Protein AF-A0A382R4Z5-F1 (afdb_monomer_lite)

Sequence (159 aa):
EGGETYQTDLLNCPENLIAVYTFPKGIRVFFESTRQALGTADFPGSNPRCNIDIWATKGRMWWRENGSWGYLLDGTSQQFTEPTDFGQDDISAQRRLTQAIATWLIDESQSHHCRYQLAKLGFDAIMAAYRSALKGQRLTFPPYLQEAEWEQLRAKLTV

pLDDT: mean 82.66, std 14.32, range [33.44, 97.81]

Secondary structure (DSSP, 8-state):
--------GGG---SSEEEEEE-GGG-EEEEEESTT-TT-TT--S-S---EEEEEETTEEEEEETTSEEEEEETT-SS-EEEE--HHHHHHHHHHHHHHHHHHHHH-TTS--SSSHHHHHHHHHHHHHHHHHHHHTS--PSP-PPPHHHHHHHHHHH--

Foldseek 3Di:
DDDDPCPDLVNDDQAWAWDWDADPPGDIDIDTHHCPPPPNPPDPDDDDKDKDWDDDPFWIWIDIEQAWTWIDGHPDPDIDIDGHYCVVVVVVVVVVQVVQVVVCVVPVVSDDCPDPVNVVVVVQSVQLSLLCVLVVHDDDPGDGDDPVSVVSSSVVSVD

Radius of gyration: 19.11 Å; chains: 1; bounding box: 46×47×40 Å

Organism: NCBI:txid408172

Structure (mmCIF, N/CA/C/O backbone):
data_AF-A0A382R4Z5-F1
#
_entry.id   AF-A0A382R4Z5-F1
#
loop_
_atom_site.group_PDB
_atom_site.id
_atom_site.type_symbol
_atom_site.label_atom_id
_atom_site.label_alt_id
_atom_site.label_comp_id
_atom_site.label_asym_id
_atom_site.label_entity_id
_atom_site.label_seq_id
_atom_site.pdbx_PDB_ins_code
_atom_site.Cartn_x
_atom_site.Cartn_y
_atom_site.Cartn_z
_atom_site.occupancy
_atom_site.B_iso_or_equiv
_atom_site.auth_seq_id
_atom_site.auth_comp_id
_atom_site.auth_asym_id
_atom_site.auth_atom_id
_atom_site.pdbx_PDB_model_num
ATOM 1 N N . GLU A 1 1 ? -4.182 -15.090 -23.506 1.00 33.44 1 GLU A N 1
ATOM 2 C CA . GLU A 1 1 ? -3.909 -16.227 -22.604 1.00 33.44 1 GLU A CA 1
ATOM 3 C C . GLU A 1 1 ? -2.615 -15.923 -21.862 1.00 33.44 1 GLU A C 1
ATOM 5 O O . GLU A 1 1 ? -1.551 -16.030 -22.444 1.00 33.44 1 GLU A O 1
ATOM 10 N N . GLY A 1 2 ? -2.706 -15.375 -20.651 1.00 36.59 2 GLY A N 1
ATOM 11 C CA . GLY A 1 2 ? -1.542 -14.889 -19.891 1.00 36.59 2 GLY A CA 1
ATOM 12 C C . GLY A 1 2 ? -1.697 -15.091 -18.386 1.00 36.59 2 GLY A C 1
ATOM 13 O O . GLY A 1 2 ? -1.091 -14.376 -17.600 1.00 36.59 2 GLY A O 1
ATOM 14 N N . GLY A 1 3 ? -2.565 -16.020 -17.980 1.00 42.16 3 GLY A N 1
ATOM 15 C CA . GLY A 1 3 ? -2.679 -16.405 -16.583 1.00 42.16 3 GLY A CA 1
ATOM 16 C C . GLY A 1 3 ? -1.574 -17.397 -16.275 1.00 42.16 3 GLY A C 1
ATOM 17 O O . GLY A 1 3 ? -1.694 -18.563 -16.642 1.00 42.16 3 GLY A O 1
ATOM 18 N N . GLU A 1 4 ? -0.504 -16.933 -15.638 1.00 47.97 4 GLU A N 1
ATOM 19 C CA . GLU A 1 4 ? 0.444 -17.825 -14.981 1.00 47.97 4 GLU A CA 1
ATOM 20 C C . GLU A 1 4 ? -0.345 -18.781 -14.076 1.00 47.97 4 GLU A C 1
ATOM 22 O O . GLU A 1 4 ? -1.241 -18.388 -13.323 1.00 47.97 4 GLU A O 1
ATOM 27 N N . THR A 1 5 ? -0.087 -20.073 -14.229 1.00 46.62 5 THR A N 1
ATOM 28 C CA . THR A 1 5 ? -0.752 -21.138 -13.487 1.00 46.62 5 THR A CA 1
ATOM 29 C C . THR A 1 5 ? -0.343 -21.067 -12.017 1.00 46.62 5 THR A C 1
ATOM 31 O O . THR A 1 5 ? 0.622 -21.702 -11.604 1.00 46.62 5 THR A O 1
ATOM 34 N N . TYR A 1 6 ? -1.110 -20.333 -11.208 1.00 50.62 6 TYR A N 1
ATOM 35 C CA . TYR A 1 6 ? -1.002 -20.325 -9.740 1.00 50.62 6 TYR A CA 1
ATOM 36 C C . TYR A 1 6 ? -1.346 -21.683 -9.093 1.00 50.62 6 TYR A C 1
ATOM 38 O O . TYR A 1 6 ? -1.237 -21.835 -7.886 1.00 50.62 6 TYR A O 1
ATOM 46 N N . GLN A 1 7 ? -1.735 -22.692 -9.880 1.00 51.34 7 GLN A N 1
ATOM 47 C CA . GLN A 1 7 ? -2.033 -24.059 -9.431 1.00 51.34 7 GLN A CA 1
ATOM 48 C C . GLN A 1 7 ? -0.771 -24.911 -9.219 1.00 51.34 7 GLN A C 1
ATOM 50 O O . GLN A 1 7 ? -0.749 -26.094 -9.551 1.00 51.34 7 GLN A O 1
ATOM 55 N N . THR A 1 8 ? 0.311 -24.316 -8.725 1.00 52.72 8 THR A N 1
ATOM 56 C CA . THR A 1 8 ? 1.493 -25.082 -8.326 1.00 52.72 8 THR A CA 1
ATOM 57 C C . THR A 1 8 ? 1.672 -24.922 -6.830 1.00 52.72 8 THR A C 1
ATOM 59 O O . THR A 1 8 ? 1.730 -23.800 -6.334 1.00 52.72 8 THR A O 1
ATOM 62 N N . ASP A 1 9 ? 1.808 -26.038 -6.113 1.00 51.81 9 ASP A N 1
ATOM 63 C CA . ASP A 1 9 ? 1.960 -26.043 -4.650 1.00 51.81 9 ASP A CA 1
ATOM 64 C C . ASP A 1 9 ? 3.183 -25.231 -4.167 1.00 51.81 9 ASP A C 1
ATOM 66 O O . ASP A 1 9 ? 3.299 -24.861 -2.999 1.00 51.81 9 ASP A O 1
ATOM 70 N N . LEU A 1 10 ? 4.110 -24.933 -5.082 1.00 44.00 10 LEU A N 1
ATOM 71 C CA . LEU A 1 10 ? 5.324 -24.153 -4.850 1.00 44.00 10 LEU A CA 1
ATOM 72 C C . LEU A 1 10 ? 5.097 -22.632 -4.873 1.00 44.00 10 LEU A C 1
ATOM 74 O O . LEU A 1 10 ? 5.945 -21.895 -4.375 1.00 44.00 10 LEU A O 1
ATOM 78 N N . LEU A 1 11 ? 3.974 -22.158 -5.425 1.00 48.31 11 LEU A N 1
ATOM 79 C CA . LEU A 1 11 ? 3.589 -20.740 -5.450 1.00 48.31 11 LEU A CA 1
ATOM 80 C C . LEU A 1 11 ? 2.573 -20.382 -4.353 1.00 48.31 11 LEU A C 1
ATOM 82 O O . LEU A 1 11 ? 2.010 -19.289 -4.379 1.00 48.31 11 LEU A O 1
ATOM 86 N N . ASN A 1 12 ? 2.380 -21.272 -3.372 1.00 51.59 12 ASN A N 1
ATOM 87 C CA . ASN A 1 12 ? 1.526 -21.063 -2.205 1.00 51.59 12 ASN A CA 1
ATOM 88 C C . ASN A 1 12 ? 2.088 -19.945 -1.306 1.00 51.59 12 ASN A C 1
ATOM 90 O O . ASN A 1 12 ? 2.759 -20.185 -0.300 1.00 51.59 12 ASN A O 1
ATOM 94 N N . CYS A 1 13 ? 1.823 -18.692 -1.668 1.00 54.59 13 CYS A N 1
ATOM 95 C CA . CYS A 1 13 ? 1.750 -17.607 -0.701 1.00 54.59 13 CYS A CA 1
ATOM 96 C C . CYS A 1 13 ? 0.402 -17.718 0.037 1.00 54.59 13 CYS A C 1
ATOM 98 O O . CYS A 1 13 ? -0.514 -18.356 -0.484 1.00 54.59 13 CYS A O 1
ATOM 100 N N . PRO A 1 14 ? 0.246 -17.156 1.249 1.00 61.50 14 PRO A N 1
ATOM 101 C CA . PRO A 1 14 ? -1.068 -17.107 1.880 1.00 61.50 14 PRO A CA 1
ATOM 102 C C . PRO A 1 14 ? -2.054 -16.400 0.946 1.00 61.50 14 PRO A C 1
ATOM 104 O O . PRO A 1 14 ? -2.016 -15.174 0.807 1.00 61.50 14 PRO A O 1
ATOM 107 N N . GLU A 1 15 ? -2.928 -17.177 0.304 1.00 64.38 15 GLU A N 1
ATOM 108 C CA . GLU A 1 15 ? -4.093 -16.640 -0.376 1.00 64.38 15 GLU A CA 1
ATOM 109 C C . GLU A 1 15 ? -4.984 -15.981 0.680 1.00 64.38 15 GLU A C 1
ATOM 111 O O . GLU A 1 15 ? -5.192 -16.521 1.768 1.00 64.38 15 GLU A O 1
ATOM 116 N N . ASN A 1 16 ? -5.539 -14.815 0.360 1.00 75.25 16 ASN A N 1
ATOM 117 C CA . ASN A 1 16 ? -6.459 -14.099 1.241 1.00 75.25 16 ASN A CA 1
ATOM 118 C C . ASN A 1 16 ? -5.809 -13.553 2.520 1.00 75.25 16 ASN A C 1
ATOM 120 O O . ASN A 1 16 ? -6.267 -13.779 3.640 1.00 75.25 16 ASN A O 1
ATOM 124 N N . LEU A 1 17 ? -4.740 -12.777 2.343 1.00 82.00 17 LEU A N 1
ATOM 125 C CA . LEU A 1 17 ? -4.111 -12.046 3.437 1.00 82.00 17 LEU A CA 1
ATOM 126 C C . LEU A 1 17 ? -4.912 -10.784 3.774 1.00 82.00 17 LEU A C 1
ATOM 128 O O . LEU A 1 17 ? -5.169 -9.962 2.897 1.00 82.00 17 LEU A O 1
ATOM 132 N N . ILE A 1 18 ? -5.170 -10.565 5.064 1.00 89.31 18 ILE A N 1
ATOM 133 C CA . ILE A 1 18 ? -5.490 -9.243 5.607 1.00 89.31 18 ILE A CA 1
ATOM 134 C C . ILE A 1 18 ? -4.447 -8.839 6.653 1.00 89.31 18 ILE A C 1
ATOM 136 O O . ILE A 1 18 ? -4.093 -9.616 7.541 1.00 89.31 18 ILE A O 1
ATOM 140 N N . ALA A 1 19 ? -3.942 -7.613 6.552 1.00 91.88 19 ALA A N 1
ATOM 141 C CA . ALA A 1 19 ? -2.992 -7.030 7.486 1.00 91.88 19 ALA A CA 1
ATOM 142 C C . ALA A 1 19 ? -3.477 -5.659 7.964 1.00 91.88 19 ALA A C 1
ATOM 144 O O . ALA A 1 19 ? -3.994 -4.854 7.188 1.00 91.88 19 ALA A O 1
ATOM 145 N N . VAL A 1 20 ? -3.274 -5.384 9.254 1.00 94.56 20 VAL A N 1
ATOM 146 C CA . VAL A 1 20 ? -3.567 -4.083 9.862 1.00 94.56 20 VAL A CA 1
ATOM 147 C C . VAL A 1 20 ? -2.273 -3.487 10.392 1.00 94.56 20 VAL A C 1
ATOM 149 O O . VAL A 1 20 ? -1.686 -3.992 11.350 1.00 94.56 20 VAL A O 1
ATOM 152 N N . TYR A 1 21 ? -1.852 -2.377 9.799 1.00 93.38 21 TYR A N 1
ATOM 153 C CA . TYR A 1 21 ? -0.694 -1.616 10.253 1.00 93.38 21 TYR A CA 1
ATOM 154 C C . TYR A 1 21 ? -1.162 -0.401 11.048 1.00 93.38 21 TYR A C 1
ATOM 156 O O . TYR A 1 21 ? -2.021 0.355 10.595 1.00 93.38 21 TYR A O 1
ATOM 164 N N . THR A 1 22 ? -0.590 -0.191 12.235 1.00 93.38 22 THR A N 1
ATOM 165 C CA . THR A 1 22 ? -0.795 1.036 13.018 1.00 93.38 22 THR A CA 1
ATOM 166 C C . THR A 1 22 ? 0.487 1.848 13.019 1.00 93.38 22 THR A C 1
ATOM 168 O O . THR A 1 22 ? 1.495 1.418 13.578 1.00 93.38 22 THR A O 1
ATOM 171 N N . PHE A 1 23 ? 0.430 3.030 12.424 1.00 89.94 23 PHE A N 1
ATOM 172 C CA . PHE A 1 23 ? 1.529 3.984 12.393 1.00 89.94 23 PHE A CA 1
ATOM 173 C C . PHE A 1 23 ? 1.482 4.920 13.611 1.00 89.94 23 PHE A C 1
ATOM 175 O O . PHE A 1 23 ? 0.446 5.027 14.285 1.00 89.94 23 PHE A O 1
ATOM 182 N N . PRO A 1 24 ? 2.583 5.641 13.903 1.00 87.38 24 PRO A N 1
ATOM 183 C CA . PRO A 1 24 ? 2.565 6.723 14.879 1.00 87.38 24 PRO A CA 1
ATOM 184 C C . PRO A 1 24 ? 1.411 7.699 14.618 1.00 87.38 24 PRO A C 1
ATOM 186 O O . PRO A 1 24 ? 1.017 7.920 13.474 1.00 87.38 24 PRO A O 1
ATOM 189 N N . LYS A 1 25 ? 0.873 8.297 15.687 1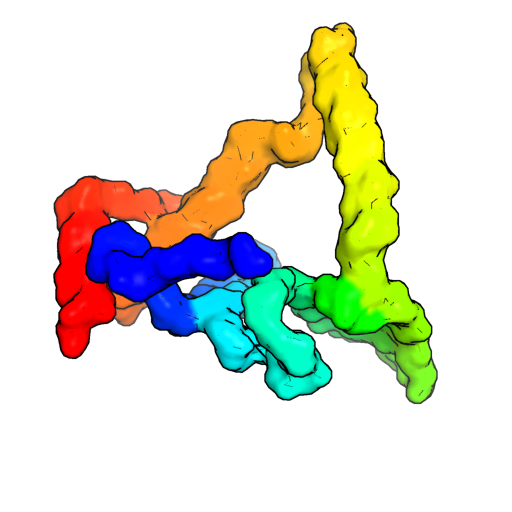.00 89.38 25 LYS A N 1
ATOM 190 C CA . LYS A 1 25 ? -0.304 9.191 15.646 1.00 89.38 25 LYS A CA 1
ATOM 191 C C . LYS A 1 25 ? -1.624 8.510 15.240 1.00 89.38 25 LYS A C 1
ATOM 193 O O . LYS A 1 25 ? -2.613 9.197 15.019 1.00 89.38 25 LYS A O 1
ATOM 198 N N . GLY A 1 26 ? -1.665 7.176 15.189 1.00 90.06 26 GLY A N 1
ATOM 199 C CA . GLY A 1 26 ? -2.911 6.412 15.074 1.00 90.06 26 GLY A CA 1
ATOM 200 C C . GLY A 1 26 ? -3.434 6.216 13.650 1.00 90.06 26 GLY A C 1
ATOM 201 O O . GLY A 1 26 ? -4.547 5.718 13.489 1.00 90.06 26 GLY A O 1
ATOM 202 N N . ILE A 1 27 ? -2.649 6.556 12.620 1.00 93.44 27 ILE A N 1
ATOM 203 C CA . ILE A 1 27 ? -2.993 6.222 11.231 1.00 93.44 27 ILE A CA 1
ATOM 204 C C . ILE A 1 27 ? -3.026 4.696 11.096 1.00 93.44 27 ILE A C 1
ATOM 206 O O . ILE A 1 27 ? -2.107 4.001 11.539 1.00 93.44 27 ILE A O 1
ATOM 210 N N . ARG A 1 28 ? -4.096 4.175 10.492 1.00 95.12 28 ARG A N 1
ATOM 211 C CA . ARG A 1 28 ? -4.281 2.742 10.257 1.00 95.12 28 ARG A CA 1
ATOM 212 C C . ARG A 1 28 ? -4.331 2.462 8.767 1.00 95.12 28 ARG A C 1
ATOM 214 O O . ARG A 1 28 ? -5.049 3.143 8.046 1.00 95.12 28 ARG A O 1
ATOM 221 N N . VAL A 1 29 ? -3.597 1.442 8.345 1.00 93.94 29 VAL A N 1
ATOM 222 C CA . VAL A 1 29 ? -3.666 0.901 6.987 1.00 93.94 29 VAL A CA 1
ATOM 223 C C . VAL A 1 29 ? -4.227 -0.506 7.079 1.00 93.94 29 VAL A C 1
ATOM 225 O O . VAL A 1 29 ? -3.696 -1.333 7.822 1.00 93.94 29 VAL A O 1
ATOM 228 N N . PHE A 1 30 ? -5.294 -0.749 6.327 1.00 93.25 30 PHE A N 1
ATOM 229 C CA . PHE A 1 30 ? -5.844 -2.074 6.086 1.00 93.25 30 PHE A CA 1
ATOM 230 C C . PHE A 1 30 ? -5.362 -2.506 4.709 1.00 93.25 30 PHE A C 1
ATOM 232 O O . PHE A 1 30 ? -5.635 -1.834 3.718 1.00 93.25 30 PHE A O 1
ATOM 239 N N . PHE A 1 31 ? -4.587 -3.578 4.672 1.00 91.19 31 PHE A N 1
ATOM 240 C CA . PHE A 1 31 ? -4.091 -4.168 3.441 1.00 91.19 31 PHE A CA 1
ATOM 241 C C . PHE A 1 31 ? -4.756 -5.521 3.270 1.00 91.19 31 PHE A C 1
ATOM 243 O O . PHE A 1 31 ? -4.635 -6.373 4.147 1.00 91.19 31 PHE A O 1
ATOM 250 N N . GLU A 1 32 ? -5.447 -5.707 2.157 1.00 88.56 32 GLU A N 1
ATOM 251 C CA . GLU A 1 32 ? -6.116 -6.952 1.824 1.00 88.56 32 GLU A CA 1
ATOM 252 C C . GLU A 1 32 ? -5.636 -7.428 0.454 1.00 88.56 32 GLU A C 1
ATOM 254 O O . GLU A 1 32 ? -5.595 -6.662 -0.507 1.00 88.56 32 GLU A O 1
ATOM 259 N N . SER A 1 33 ? -5.254 -8.699 0.377 1.00 84.31 33 SER A N 1
ATOM 260 C CA . SER A 1 33 ? -4.828 -9.364 -0.848 1.00 84.31 33 SER A CA 1
ATOM 261 C C . SER A 1 33 ? -5.603 -10.671 -0.992 1.00 84.31 33 SER A C 1
ATOM 263 O O . SER A 1 33 ? -5.228 -11.712 -0.456 1.00 84.31 33 SER A O 1
ATOM 265 N N . THR A 1 34 ? -6.734 -10.586 -1.687 1.00 78.94 34 THR A N 1
ATOM 266 C CA . THR A 1 34 ? -7.625 -11.701 -2.042 1.00 78.94 34 THR A CA 1
ATOM 267 C C . THR A 1 34 ? -8.290 -11.410 -3.387 1.00 78.94 34 THR A C 1
ATOM 269 O O . THR A 1 34 ? -8.465 -10.254 -3.769 1.00 78.94 34 THR A O 1
ATOM 272 N N . ARG A 1 35 ? -8.726 -12.461 -4.093 1.00 74.50 35 ARG A N 1
ATOM 273 C CA . ARG A 1 35 ? -9.620 -12.338 -5.258 1.00 74.50 35 ARG A CA 1
ATOM 274 C C . ARG A 1 35 ? -10.929 -11.612 -4.918 1.00 74.50 35 ARG A C 1
ATOM 276 O O . ARG A 1 35 ? -11.515 -10.977 -5.789 1.00 74.50 35 ARG A O 1
ATOM 283 N N . GLN A 1 36 ? -11.368 -11.694 -3.663 1.00 74.56 36 GLN A N 1
ATOM 284 C CA . GLN A 1 36 ? -12.592 -11.076 -3.150 1.00 74.56 36 GLN A CA 1
ATOM 285 C C . GLN A 1 36 ? -12.310 -9.810 -2.326 1.00 74.56 36 GLN A C 1
ATOM 287 O O . GLN A 1 36 ? -13.141 -9.432 -1.502 1.00 74.56 36 GLN A O 1
ATOM 292 N N . ALA A 1 37 ? -11.145 -9.174 -2.521 1.00 79.44 37 ALA A N 1
ATOM 293 C CA . ALA A 1 37 ? -10.767 -7.982 -1.768 1.00 79.44 37 ALA A CA 1
ATOM 294 C C . ALA A 1 37 ? -11.835 -6.891 -1.857 1.00 79.44 37 ALA A C 1
ATOM 296 O O . ALA A 1 37 ? -12.513 -6.715 -2.876 1.00 79.44 37 ALA A O 1
ATOM 297 N N . LEU A 1 38 ? -11.960 -6.103 -0.795 1.00 75.50 38 LEU A N 1
ATOM 298 C CA . LEU A 1 38 ? -12.880 -4.981 -0.774 1.00 75.50 38 LEU A CA 1
ATOM 299 C C . LEU A 1 38 ? -12.636 -4.061 -1.987 1.00 75.50 38 LEU A C 1
ATOM 301 O O . LEU A 1 38 ? -11.525 -3.596 -2.248 1.00 75.50 38 LEU A O 1
ATOM 305 N N . GLY A 1 39 ? -13.701 -3.799 -2.748 1.00 71.75 39 GLY A N 1
ATOM 306 C CA . GLY A 1 39 ? -13.640 -2.986 -3.966 1.00 71.75 39 GLY A CA 1
ATOM 307 C C . GLY A 1 39 ? -13.279 -3.744 -5.250 1.00 71.75 39 GLY A C 1
ATOM 308 O O . GLY A 1 39 ? -12.985 -3.089 -6.253 1.00 71.75 39 GLY A O 1
ATOM 309 N N . THR A 1 40 ? -13.289 -5.084 -5.257 1.00 69.56 40 THR A N 1
ATOM 310 C CA . THR A 1 40 ? -13.153 -5.892 -6.490 1.00 69.56 40 THR A CA 1
ATOM 311 C C . THR A 1 40 ?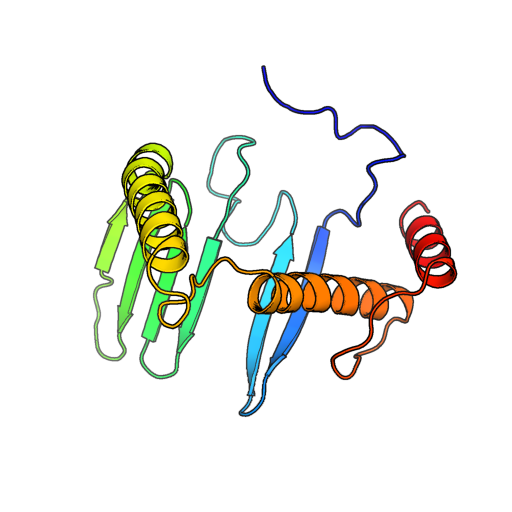 -14.452 -6.573 -6.944 1.00 69.56 40 THR A C 1
ATOM 313 O O . THR A 1 40 ? -14.514 -7.049 -8.073 1.00 69.56 40 THR A O 1
ATOM 316 N N . ALA A 1 41 ? -15.502 -6.594 -6.111 1.00 67.00 41 ALA A N 1
ATOM 317 C CA . ALA A 1 41 ? -16.734 -7.362 -6.353 1.00 67.00 41 ALA A CA 1
ATOM 318 C C . ALA A 1 41 ? -17.579 -6.894 -7.556 1.00 67.00 41 ALA A C 1
ATOM 320 O O . ALA A 1 41 ? -18.343 -7.668 -8.123 1.00 67.00 41 ALA A O 1
ATOM 321 N N . ASP A 1 42 ? -17.467 -5.626 -7.932 1.00 69.25 42 ASP A N 1
ATOM 322 C CA . ASP A 1 42 ? -18.220 -4.964 -9.000 1.00 69.25 42 ASP A CA 1
ATOM 323 C C . ASP A 1 42 ? -17.480 -4.951 -10.348 1.00 69.25 42 ASP A C 1
ATOM 325 O O . ASP A 1 42 ? -17.968 -4.343 -11.300 1.00 69.25 42 ASP A O 1
ATOM 329 N N . PHE A 1 43 ? -16.325 -5.621 -10.460 1.00 66.25 43 PHE A N 1
ATOM 330 C CA . PHE A 1 43 ? -15.592 -5.711 -11.719 1.00 66.25 43 PHE A CA 1
ATOM 331 C C . PHE A 1 43 ? -15.606 -7.123 -12.324 1.00 66.25 43 PHE A C 1
ATOM 333 O O . PHE A 1 43 ? -15.127 -8.068 -11.694 1.00 66.25 43 PHE A O 1
ATOM 340 N N . PRO A 1 44 ? -16.088 -7.290 -13.568 1.00 57.78 44 PRO A N 1
ATOM 341 C CA . PRO A 1 44 ? -16.021 -8.570 -14.259 1.00 57.78 44 PRO A CA 1
ATOM 342 C C . PRO A 1 44 ? -14.605 -8.825 -14.804 1.00 57.78 44 PRO A C 1
ATOM 344 O O . PRO A 1 44 ? -14.124 -8.097 -15.669 1.00 57.78 44 PRO A O 1
ATOM 347 N N . GLY A 1 45 ? -13.939 -9.886 -14.337 1.00 61.59 45 GLY A N 1
ATOM 348 C CA . GLY A 1 45 ? -12.674 -10.372 -14.906 1.00 61.59 45 GLY A CA 1
ATOM 349 C C . GLY A 1 45 ? -11.595 -10.696 -13.871 1.00 61.59 45 GLY A C 1
ATOM 350 O O . GLY A 1 45 ? -11.787 -10.524 -12.673 1.00 61.59 45 GLY A O 1
ATOM 351 N N . SER A 1 46 ? -10.450 -11.193 -14.343 1.00 52.00 46 SER A N 1
ATOM 352 C CA . SER A 1 46 ? -9.352 -11.704 -13.506 1.00 52.00 46 SER A CA 1
ATOM 353 C C . SER A 1 46 ? -8.076 -10.858 -13.558 1.00 52.00 46 SER A C 1
ATOM 355 O O . SER A 1 46 ? -7.001 -11.378 -13.264 1.00 52.00 46 SER A O 1
ATOM 357 N N . ASN A 1 47 ? -8.155 -9.592 -13.980 1.00 58.06 47 ASN A N 1
ATOM 358 C CA . ASN A 1 47 ? -6.965 -8.741 -14.011 1.00 58.06 47 ASN A CA 1
ATOM 359 C C . ASN A 1 47 ? -6.533 -8.380 -12.579 1.00 58.06 47 ASN A C 1
ATOM 361 O O . ASN A 1 47 ? -7.415 -8.167 -11.736 1.00 58.06 47 ASN A O 1
ATOM 365 N N . PRO A 1 48 ? -5.218 -8.307 -12.285 1.00 64.62 48 PRO A N 1
ATOM 366 C CA . PRO A 1 48 ? -4.752 -7.817 -10.993 1.00 64.62 48 PRO A CA 1
ATOM 367 C C . PRO A 1 48 ? -5.360 -6.433 -10.765 1.00 64.62 48 PRO A C 1
ATOM 369 O O . PRO A 1 48 ? -5.372 -5.614 -11.670 1.00 64.62 48 PRO A O 1
ATOM 372 N N . ARG A 1 49 ? -5.945 -6.214 -9.588 1.00 76.12 49 ARG A N 1
ATOM 373 C CA . ARG A 1 49 ? -6.631 -4.972 -9.226 1.00 76.12 49 ARG A CA 1
ATOM 374 C C . ARG A 1 49 ? -5.882 -4.324 -8.080 1.00 76.12 49 ARG A C 1
ATOM 376 O O . ARG A 1 49 ? -5.730 -4.937 -7.025 1.00 76.12 49 ARG A O 1
ATOM 383 N N . CYS A 1 50 ? -5.477 -3.075 -8.265 1.00 84.94 50 CYS A N 1
ATOM 384 C CA . CYS A 1 50 ? -5.008 -2.226 -7.182 1.00 84.94 50 CYS A CA 1
ATOM 385 C C . CYS A 1 50 ? -6.091 -1.196 -6.837 1.00 84.94 50 CYS A C 1
ATOM 387 O O . CYS A 1 50 ? -6.592 -0.484 -7.706 1.00 84.94 50 CYS A O 1
ATOM 389 N N . ASN A 1 51 ? -6.466 -1.119 -5.562 1.00 88.94 51 ASN A N 1
ATOM 390 C CA . ASN A 1 51 ? -7.409 -0.129 -5.056 1.00 88.94 51 ASN A CA 1
ATOM 391 C C . ASN A 1 51 ? -6.788 0.577 -3.851 1.00 88.94 51 ASN A C 1
ATOM 393 O O . ASN A 1 51 ? -6.178 -0.057 -2.991 1.00 88.94 51 ASN A O 1
ATOM 397 N N . ILE A 1 52 ? -6.982 1.887 -3.774 1.00 92.50 52 ILE A N 1
ATOM 398 C CA . ILE A 1 52 ? -6.551 2.728 -2.663 1.00 92.50 52 ILE A CA 1
ATOM 399 C C . ILE A 1 52 ? -7.774 3.496 -2.179 1.00 92.50 52 ILE A C 1
ATOM 401 O O . ILE A 1 52 ? -8.455 4.149 -2.967 1.00 92.50 52 ILE A O 1
ATOM 405 N N . ASP A 1 53 ? -8.045 3.434 -0.880 1.00 94.00 53 ASP A N 1
ATOM 406 C CA . ASP A 1 53 ? -9.145 4.156 -0.249 1.00 94.00 53 ASP A CA 1
ATOM 407 C C . ASP A 1 53 ? -8.653 4.815 1.041 1.00 94.00 53 ASP A C 1
ATOM 409 O O . ASP A 1 53 ? -8.121 4.157 1.937 1.00 94.00 53 ASP A O 1
ATOM 413 N N . ILE A 1 54 ? -8.786 6.136 1.112 1.00 96.00 54 ILE A N 1
ATOM 414 C CA . ILE A 1 54 ? -8.235 6.967 2.177 1.00 96.00 54 ILE A CA 1
ATOM 415 C C . ILE A 1 54 ? -9.382 7.691 2.859 1.00 96.00 54 ILE A C 1
ATOM 417 O O . ILE A 1 54 ? -10.048 8.545 2.274 1.00 96.00 54 ILE A O 1
ATOM 421 N N . TRP A 1 55 ? -9.551 7.385 4.139 1.00 95.62 55 TRP A N 1
ATOM 422 C CA . TRP A 1 55 ? -10.541 7.998 5.010 1.00 95.62 55 TRP A CA 1
ATOM 423 C C . TRP A 1 55 ? -9.830 8.978 5.939 1.00 95.62 55 TRP A C 1
ATOM 425 O O . TRP A 1 55 ? -8.988 8.586 6.750 1.00 95.62 55 TRP A O 1
ATOM 435 N N . ALA A 1 56 ? -10.151 10.260 5.805 1.00 95.31 56 ALA A N 1
ATOM 436 C CA . ALA A 1 56 ? -9.550 11.350 6.557 1.00 95.31 56 ALA A CA 1
ATOM 437 C C . ALA A 1 56 ? -10.606 12.105 7.376 1.00 95.31 56 ALA A C 1
ATOM 439 O O . ALA A 1 56 ? -11.811 11.939 7.205 1.00 95.31 56 ALA A O 1
ATOM 440 N N . THR A 1 57 ? -10.154 12.987 8.267 1.00 95.12 57 THR A N 1
ATOM 441 C CA . THR A 1 57 ? -11.047 13.763 9.144 1.00 95.12 57 THR A CA 1
ATOM 442 C C . THR A 1 57 ? -11.920 14.777 8.407 1.00 95.12 57 THR A C 1
ATOM 444 O O . THR A 1 57 ? -12.894 15.246 8.979 1.00 95.12 57 THR A O 1
ATOM 447 N N . LYS A 1 58 ? -11.571 15.135 7.165 1.00 96.75 58 LYS A N 1
ATOM 448 C CA . LYS A 1 58 ? -12.282 16.133 6.348 1.00 96.75 58 LYS A CA 1
ATOM 449 C C . LYS A 1 58 ? -12.836 15.567 5.043 1.00 96.75 58 LYS A C 1
ATOM 451 O O . LYS A 1 58 ? -13.144 16.328 4.130 1.00 96.75 58 LYS A O 1
ATOM 456 N N . GLY A 1 59 ? -12.903 14.245 4.923 1.00 96.62 59 GLY A N 1
ATOM 457 C CA . GLY A 1 59 ? -13.395 13.611 3.712 1.00 96.62 59 GLY A CA 1
ATOM 458 C C . GLY A 1 59 ? -12.749 12.272 3.408 1.00 96.62 59 GLY A C 1
ATOM 459 O O . GLY A 1 59 ? -11.969 11.726 4.189 1.00 96.62 59 GLY A O 1
ATOM 460 N N . ARG A 1 60 ? -13.077 11.762 2.229 1.00 96.62 60 ARG A N 1
ATOM 461 C CA . ARG A 1 60 ? -12.594 10.499 1.682 1.00 96.62 60 ARG A CA 1
ATOM 462 C C . ARG A 1 60 ? -12.059 10.738 0.280 1.00 96.62 60 ARG A C 1
ATOM 464 O O . ARG A 1 60 ? -12.622 11.543 -0.456 1.00 96.62 60 ARG A O 1
ATOM 471 N N . MET A 1 61 ? -11.014 10.021 -0.101 1.00 97.50 61 MET A N 1
ATOM 472 C CA . MET A 1 61 ? -10.575 9.924 -1.492 1.00 97.50 61 MET A CA 1
ATOM 473 C C . MET A 1 61 ? -10.282 8.478 -1.843 1.00 97.50 61 MET A C 1
ATOM 475 O O . MET A 1 61 ? -9.862 7.703 -0.985 1.00 97.50 61 MET A O 1
ATOM 479 N N . TRP A 1 62 ? -10.492 8.126 -3.101 1.00 94.56 62 TRP A N 1
ATOM 480 C CA . TRP A 1 62 ? -10.244 6.781 -3.588 1.00 94.56 62 TRP A CA 1
ATOM 481 C C . TRP A 1 62 ? -9.636 6.813 -4.981 1.00 94.56 62 TRP A C 1
ATOM 483 O O . TRP A 1 62 ? -9.836 7.747 -5.759 1.00 94.56 62 TRP A O 1
ATOM 493 N N . TRP A 1 63 ? -8.926 5.742 -5.295 1.00 92.38 63 TRP A N 1
ATOM 494 C CA . TRP A 1 63 ? -8.492 5.403 -6.635 1.00 92.38 63 TRP A CA 1
ATOM 495 C C . TRP A 1 63 ? -8.667 3.901 -6.815 1.00 92.38 63 TRP A C 1
ATOM 497 O O . TRP A 1 63 ? -8.274 3.111 -5.955 1.00 92.38 63 TRP A O 1
ATOM 507 N N . ARG A 1 64 ? -9.295 3.502 -7.914 1.00 88.44 64 ARG A N 1
ATOM 508 C CA . ARG A 1 64 ? -9.532 2.101 -8.256 1.00 88.44 64 ARG A CA 1
ATOM 509 C C . ARG A 1 64 ? -8.999 1.875 -9.648 1.00 88.44 64 ARG A C 1
ATOM 511 O O . ARG A 1 64 ? -9.397 2.603 -10.548 1.00 88.44 64 ARG A O 1
ATOM 518 N N . GLU A 1 65 ? -8.135 0.896 -9.843 1.00 86.19 65 GLU A N 1
ATOM 519 C CA . GLU A 1 65 ? -7.603 0.590 -11.170 1.00 86.19 65 GLU A CA 1
ATOM 520 C C . GLU A 1 65 ? -8.737 0.211 -12.137 1.00 86.19 65 GLU A C 1
ATOM 522 O O . GLU A 1 65 ? -9.590 -0.589 -11.768 1.00 86.19 65 GLU A O 1
ATOM 527 N N . ASN A 1 66 ? -8.777 0.760 -13.359 1.00 85.06 66 ASN A N 1
ATOM 528 C CA . ASN A 1 66 ? -9.816 0.463 -14.365 1.00 85.06 66 ASN A CA 1
ATOM 529 C C . ASN A 1 66 ? -11.258 0.593 -13.821 1.00 85.06 66 ASN A C 1
ATOM 531 O O . ASN A 1 66 ? -12.110 -0.281 -14.008 1.00 85.06 66 ASN A O 1
ATOM 535 N N . GLY A 1 67 ? -11.510 1.633 -13.039 1.00 87.38 67 GLY A N 1
ATOM 536 C CA . GLY A 1 67 ? -12.772 1.918 -12.376 1.00 87.38 67 GLY A CA 1
ATOM 537 C C . GLY A 1 67 ? -12.970 3.423 -12.306 1.00 87.38 67 GLY A C 1
ATOM 538 O O . GLY A 1 67 ? -13.332 4.053 -13.294 1.00 87.38 67 GLY A O 1
ATOM 539 N N . SER A 1 68 ? -12.741 4.002 -11.131 1.00 90.88 68 SER A N 1
ATOM 540 C CA . SER A 1 68 ? -12.803 5.449 -10.946 1.00 90.88 68 SER A CA 1
ATOM 541 C C . SER A 1 68 ? -11.851 5.930 -9.864 1.00 90.88 68 SER A C 1
ATOM 543 O O . SER A 1 68 ? -11.444 5.176 -8.973 1.00 90.88 68 SER A O 1
ATOM 545 N N . TRP A 1 69 ? -11.550 7.219 -9.921 1.00 93.88 69 TRP A N 1
ATOM 546 C CA . TRP A 1 69 ? -10.966 7.963 -8.823 1.00 93.88 69 TRP A CA 1
ATOM 547 C C . TRP A 1 69 ? -11.887 9.114 -8.450 1.00 93.88 69 TRP A C 1
ATOM 549 O O . TRP A 1 69 ? -12.716 9.564 -9.243 1.00 93.88 69 TRP A O 1
ATOM 559 N N . GLY A 1 70 ? -11.768 9.579 -7.217 1.00 96.75 70 GLY A N 1
ATOM 560 C CA . GLY A 1 70 ? -12.612 10.660 -6.755 1.00 96.75 70 GLY A CA 1
ATOM 561 C C . GLY A 1 70 ? -12.385 11.017 -5.306 1.00 96.75 70 GLY A C 1
ATOM 562 O O . GLY A 1 70 ? -11.515 10.468 -4.623 1.00 96.75 70 GLY A O 1
ATOM 563 N N . TYR A 1 71 ? -13.179 11.974 -4.846 1.00 97.81 71 TYR A N 1
ATOM 564 C CA . TYR A 1 71 ? -13.175 12.398 -3.459 1.00 97.81 71 TYR A CA 1
ATOM 565 C C . TYR A 1 71 ? -14.537 12.949 -3.038 1.00 97.81 71 TYR A C 1
ATOM 567 O O . TYR A 1 71 ? -15.339 13.413 -3.851 1.00 97.81 71 TYR A O 1
ATOM 575 N N . LEU A 1 72 ? -14.770 12.919 -1.732 1.00 97.81 72 LEU A N 1
ATOM 576 C CA . LEU A 1 72 ? -15.902 13.542 -1.061 1.00 97.81 72 LEU A CA 1
ATOM 577 C C . LEU A 1 72 ? -15.363 14.337 0.126 1.00 97.81 72 LEU A C 1
ATOM 579 O O . LEU A 1 72 ? -14.683 13.769 0.981 1.00 97.81 72 LEU A O 1
ATOM 583 N N . LEU A 1 73 ? -15.651 15.636 0.171 1.00 97.62 73 LEU A N 1
ATOM 584 C CA . LEU A 1 73 ? -15.206 16.516 1.251 1.00 97.62 73 LEU A CA 1
ATOM 585 C C . LEU A 1 73 ? -16.317 16.707 2.281 1.00 97.62 73 LEU A C 1
ATOM 587 O O . LEU A 1 73 ? -17.503 16.714 1.946 1.00 97.62 73 LEU A O 1
ATOM 591 N N . ASP A 1 74 ? -15.926 16.903 3.534 1.00 96.25 74 ASP A N 1
ATOM 592 C CA . ASP A 1 74 ? -16.860 17.268 4.594 1.00 96.25 74 ASP A CA 1
ATOM 593 C C . ASP A 1 74 ? -17.611 18.568 4.245 1.00 96.25 74 ASP A C 1
ATOM 595 O O . ASP A 1 74 ? -17.044 19.500 3.669 1.00 96.25 74 ASP A O 1
ATOM 599 N N . GLY A 1 75 ? -18.908 18.611 4.549 1.00 94.50 75 GLY A N 1
ATOM 600 C CA . GLY A 1 75 ? -19.798 19.721 4.194 1.00 94.50 75 GLY A CA 1
ATOM 601 C C . GLY A 1 75 ? -20.212 19.803 2.717 1.00 94.50 75 GLY A C 1
ATOM 602 O O . GLY A 1 75 ? -20.953 20.718 2.358 1.00 94.50 75 GLY A O 1
ATOM 603 N N . THR A 1 76 ? -19.789 18.867 1.859 1.00 94.31 76 THR A N 1
ATOM 604 C CA . THR A 1 76 ? -20.246 18.784 0.459 1.00 94.31 76 THR A CA 1
ATOM 605 C C . THR A 1 76 ? -21.277 17.671 0.279 1.00 94.31 76 THR A C 1
ATOM 607 O O . THR A 1 76 ? -21.167 16.604 0.877 1.00 94.31 76 THR A O 1
ATOM 610 N N . SER A 1 77 ? -22.305 17.918 -0.536 1.00 89.81 77 SER A N 1
ATOM 611 C CA . SER A 1 77 ? -23.363 16.936 -0.824 1.00 89.81 77 SER A CA 1
ATOM 612 C C . SER A 1 77 ? -23.095 16.103 -2.077 1.00 89.81 77 SER A C 1
ATOM 614 O O . SER A 1 77 ? -23.738 15.075 -2.278 1.00 89.81 77 SER A O 1
ATOM 616 N N . GLN A 1 78 ? -22.164 16.540 -2.926 1.00 94.94 78 GLN A N 1
ATOM 617 C CA . GLN A 1 78 ? -21.811 15.872 -4.173 1.00 94.94 78 GLN A CA 1
ATOM 618 C C . GLN A 1 78 ? -20.356 15.427 -4.134 1.00 94.94 78 GLN A C 1
ATOM 620 O O . GLN A 1 78 ? -19.460 16.208 -3.816 1.00 94.94 78 GLN A O 1
ATOM 625 N N . GLN A 1 79 ? -20.136 14.164 -4.484 1.00 95.69 79 GLN A N 1
ATOM 626 C CA . GLN A 1 79 ? -18.800 13.634 -4.704 1.00 95.69 79 GLN A CA 1
ATOM 627 C C . GLN A 1 79 ? -18.276 14.043 -6.084 1.00 95.69 79 GLN A C 1
ATOM 629 O O . GLN A 1 79 ? -19.040 14.133 -7.045 1.00 95.69 79 GLN A O 1
ATOM 634 N N . PHE A 1 80 ? -16.963 14.227 -6.187 1.00 97.75 80 PHE A N 1
ATOM 635 C CA . PHE A 1 80 ? -16.268 14.286 -7.469 1.00 97.75 80 PHE A CA 1
ATOM 636 C C . PHE A 1 80 ? -15.872 12.868 -7.891 1.00 97.75 80 PHE A C 1
ATOM 638 O O . PHE A 1 80 ? -15.445 12.070 -7.051 1.00 97.75 80 PHE A O 1
ATOM 645 N N . THR A 1 81 ? -16.022 12.518 -9.169 1.00 97.31 81 THR A N 1
ATOM 646 C CA . THR A 1 81 ? -15.656 11.191 -9.685 1.00 97.31 81 THR A CA 1
ATOM 647 C C . THR A 1 81 ? -15.302 11.266 -11.165 1.00 97.31 81 THR A C 1
ATOM 649 O O . THR A 1 81 ? -16.059 11.837 -11.939 1.00 97.31 81 THR A O 1
ATOM 652 N N . GLU A 1 82 ? -14.197 10.634 -11.547 1.00 96.00 82 GLU A N 1
ATOM 653 C CA . GLU A 1 82 ? -13.745 10.477 -12.933 1.00 96.00 82 GLU A CA 1
ATOM 654 C C . GLU A 1 82 ? -13.312 9.022 -13.169 1.00 96.00 82 GLU A C 1
ATOM 656 O O . GLU A 1 82 ? -12.901 8.342 -12.217 1.00 96.00 82 GLU A O 1
ATOM 661 N N . PRO A 1 83 ? -13.405 8.504 -14.405 1.00 92.50 83 PRO A N 1
ATOM 662 C CA . PRO A 1 83 ? -12.945 7.160 -14.708 1.00 92.50 83 PRO A CA 1
ATOM 663 C C . PRO A 1 83 ? -11.421 7.057 -14.576 1.00 92.50 83 PRO A C 1
ATOM 665 O O . PRO A 1 83 ? -10.690 8.041 -14.699 1.00 92.50 83 PRO A O 1
ATOM 668 N N . THR A 1 84 ? -10.940 5.843 -14.343 1.00 89.75 84 THR A N 1
ATOM 669 C CA . THR A 1 84 ? -9.518 5.489 -14.450 1.00 89.75 84 THR A CA 1
ATOM 670 C C . THR A 1 84 ? -9.339 4.479 -15.574 1.00 89.75 84 THR A C 1
ATOM 672 O O . THR A 1 84 ? -10.182 3.602 -15.772 1.00 89.75 84 THR A O 1
ATOM 675 N N . ASP A 1 85 ? -8.222 4.580 -16.287 1.00 88.69 85 ASP A N 1
ATOM 676 C CA . ASP A 1 85 ? -7.823 3.636 -17.328 1.00 88.69 85 ASP A CA 1
ATOM 677 C C . ASP A 1 85 ? -6.341 3.349 -17.127 1.00 88.69 85 ASP A C 1
ATOM 679 O O . ASP A 1 85 ? -5.486 4.172 -17.448 1.00 88.69 85 ASP A O 1
ATOM 683 N N . PHE A 1 86 ? -6.039 2.174 -16.579 1.00 83.56 86 PHE A N 1
ATOM 684 C CA . PHE A 1 86 ? -4.669 1.813 -16.244 1.00 83.56 86 PHE A CA 1
ATOM 685 C C . PHE A 1 86 ? -3.764 1.809 -17.474 1.00 83.56 86 PHE A C 1
ATOM 687 O O . PHE A 1 86 ? -2.615 2.228 -17.383 1.00 83.56 86 PHE A O 1
ATOM 694 N N . GLY A 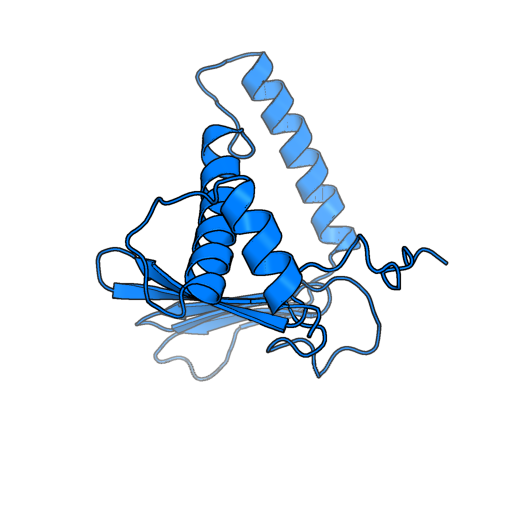1 87 ? -4.277 1.385 -18.633 1.00 85.94 87 GLY A N 1
ATOM 695 C CA . GLY A 1 87 ? -3.495 1.355 -19.863 1.00 85.94 87 GLY A CA 1
ATOM 696 C C . GLY A 1 87 ? -3.066 2.754 -20.301 1.00 85.94 87 GLY A C 1
ATOM 697 O O . GLY A 1 87 ? -1.927 2.944 -20.722 1.00 85.94 87 GLY A O 1
ATOM 698 N N . GLN A 1 88 ? -3.947 3.748 -20.164 1.00 88.00 88 GLN A N 1
ATOM 699 C CA . GLN A 1 88 ? -3.618 5.144 -20.474 1.00 88.00 88 GLN A CA 1
ATOM 700 C C . GLN A 1 88 ? -2.776 5.805 -19.375 1.00 88.00 88 GLN A C 1
ATOM 702 O O . GLN A 1 88 ? -1.811 6.522 -19.668 1.00 88.00 88 GLN A O 1
ATOM 707 N N . ASP A 1 89 ? -3.106 5.540 -18.112 1.00 84.44 89 ASP A N 1
ATOM 708 C CA . ASP A 1 89 ? -2.414 6.092 -16.950 1.00 84.44 89 ASP A CA 1
ATOM 709 C C . ASP A 1 89 ? -0.944 5.638 -16.919 1.00 84.44 89 ASP A C 1
ATOM 711 O O . ASP A 1 89 ? -0.041 6.464 -16.694 1.00 84.44 89 ASP A O 1
ATOM 715 N N . ASP A 1 90 ? -0.695 4.357 -17.224 1.00 87.75 90 ASP A N 1
ATOM 716 C CA . ASP A 1 90 ? 0.628 3.728 -17.200 1.00 87.75 90 ASP A CA 1
ATOM 717 C C . ASP A 1 90 ? 1.576 4.334 -18.240 1.00 87.75 90 ASP A C 1
ATOM 719 O O . ASP A 1 90 ? 2.726 4.610 -17.915 1.00 87.75 90 ASP A O 1
ATOM 723 N N . ILE A 1 91 ? 1.112 4.697 -19.444 1.00 91.25 91 ILE A N 1
ATOM 724 C CA . ILE A 1 91 ? 1.967 5.349 -20.461 1.00 91.25 91 ILE A CA 1
ATOM 725 C C . ILE A 1 91 ? 2.641 6.602 -19.886 1.00 91.25 91 ILE A C 1
ATOM 727 O O . ILE A 1 91 ? 3.853 6.819 -20.018 1.00 91.25 91 ILE A O 1
ATOM 731 N N . SER A 1 92 ? 1.851 7.448 -19.220 1.00 90.31 92 SER A N 1
ATOM 732 C CA . SER A 1 92 ? 2.364 8.676 -18.618 1.00 90.31 92 SER A CA 1
ATOM 733 C C . SER A 1 92 ? 3.261 8.387 -17.409 1.00 90.31 92 SER A C 1
ATOM 735 O O . SER A 1 92 ? 4.252 9.097 -17.199 1.00 90.31 92 SER A O 1
ATOM 737 N N . ALA A 1 93 ? 2.928 7.353 -16.630 1.00 88.62 93 ALA A N 1
ATOM 738 C CA . ALA A 1 93 ? 3.663 6.942 -15.444 1.00 88.62 93 ALA A CA 1
ATOM 739 C C . ALA A 1 93 ? 5.031 6.347 -15.800 1.00 88.62 93 ALA A C 1
ATOM 741 O O . ALA A 1 93 ? 6.032 6.815 -15.260 1.00 88.62 93 ALA A O 1
ATOM 742 N N . GLN A 1 94 ? 5.096 5.423 -16.762 1.00 90.94 94 GLN A N 1
ATOM 743 C CA . GLN A 1 94 ? 6.333 4.822 -17.266 1.00 90.94 94 GLN A CA 1
ATOM 744 C C . GLN A 1 94 ? 7.282 5.885 -17.809 1.00 90.94 94 GLN A C 1
ATOM 746 O O . GLN A 1 94 ? 8.448 5.928 -17.427 1.00 90.94 94 GLN A O 1
ATOM 751 N N . ARG A 1 95 ? 6.781 6.832 -18.613 1.00 92.88 95 ARG A N 1
ATOM 752 C CA . ARG A 1 95 ? 7.612 7.940 -19.107 1.00 92.88 95 ARG A CA 1
ATOM 753 C C . ARG A 1 95 ? 8.212 8.763 -17.961 1.00 92.88 95 ARG A C 1
ATOM 755 O O . ARG A 1 95 ? 9.395 9.097 -18.005 1.00 92.88 95 ARG A O 1
ATOM 762 N N . ARG A 1 96 ? 7.411 9.104 -16.941 1.00 90.56 96 ARG A N 1
ATOM 763 C CA . ARG A 1 96 ? 7.893 9.848 -15.761 1.00 90.56 96 ARG A CA 1
ATOM 764 C C . ARG A 1 96 ? 8.911 9.034 -14.963 1.00 90.56 96 ARG A C 1
ATOM 766 O O . ARG A 1 96 ? 9.925 9.593 -14.559 1.00 90.56 96 ARG A O 1
ATOM 773 N N . LEU A 1 97 ? 8.663 7.738 -14.782 1.00 90.31 97 LEU A N 1
ATOM 774 C CA . LEU A 1 97 ? 9.575 6.805 -14.125 1.00 90.31 97 LEU A CA 1
ATOM 775 C C . LEU A 1 97 ? 10.931 6.767 -14.843 1.00 90.31 97 LEU A C 1
ATOM 777 O O . LEU A 1 97 ? 11.961 7.008 -14.218 1.00 90.31 97 LEU A O 1
ATOM 781 N N . THR A 1 98 ? 10.939 6.539 -16.159 1.00 91.44 98 THR A N 1
ATOM 782 C CA . THR A 1 98 ? 12.166 6.500 -16.969 1.00 91.44 98 THR A CA 1
ATOM 783 C C . THR A 1 98 ? 12.931 7.818 -16.901 1.00 91.44 98 THR A C 1
ATOM 785 O O . THR A 1 98 ? 14.141 7.814 -16.675 1.00 91.44 98 THR A O 1
ATOM 788 N N . GLN A 1 99 ? 12.237 8.950 -17.045 1.00 92.06 99 GLN A N 1
ATOM 789 C CA . GLN A 1 99 ? 12.868 10.265 -16.957 1.00 92.06 99 GLN A CA 1
ATOM 790 C C . GLN A 1 99 ? 13.516 10.486 -15.589 1.00 92.06 99 GLN A C 1
ATOM 792 O O . GLN A 1 99 ? 14.630 10.995 -15.510 1.00 92.06 99 GLN A O 1
ATOM 797 N N . ALA A 1 100 ? 12.837 10.102 -14.512 1.00 89.88 100 ALA A N 1
ATOM 798 C CA . ALA A 1 100 ? 13.332 10.335 -13.169 1.00 89.88 100 ALA A CA 1
ATOM 799 C C . ALA A 1 100 ? 14.525 9.424 -12.813 1.00 89.88 100 ALA A C 1
ATOM 801 O O . ALA A 1 100 ? 15.417 9.850 -12.084 1.00 89.88 100 ALA A O 1
ATOM 802 N N . ILE A 1 101 ? 14.602 8.218 -13.391 1.00 90.44 101 ILE A N 1
ATOM 803 C CA . ILE A 1 101 ? 15.813 7.381 -13.342 1.00 90.44 101 ILE A CA 1
ATOM 804 C C . ILE A 1 101 ? 16.970 8.072 -14.073 1.00 90.44 101 ILE A C 1
ATOM 806 O O . ILE A 1 101 ? 18.060 8.173 -13.518 1.00 90.44 101 ILE A O 1
ATOM 810 N N . ALA A 1 102 ? 16.740 8.586 -15.286 1.00 92.38 102 ALA A N 1
ATOM 811 C CA . ALA A 1 102 ? 17.773 9.296 -16.042 1.00 92.38 102 ALA A CA 1
ATOM 812 C C . ALA A 1 102 ? 18.285 10.538 -15.292 1.00 92.38 102 ALA A C 1
ATOM 814 O O . ALA A 1 102 ? 19.492 10.754 -15.222 1.00 92.38 102 ALA A O 1
ATOM 815 N N . THR A 1 103 ? 17.386 11.316 -14.679 1.00 93.50 103 THR A N 1
ATOM 816 C CA . THR A 1 103 ? 17.754 12.463 -13.835 1.00 93.50 103 THR A CA 1
ATOM 817 C C . THR A 1 103 ? 18.634 12.037 -12.663 1.00 93.50 103 THR A C 1
ATOM 819 O O . THR A 1 103 ? 19.661 12.664 -12.419 1.00 93.50 103 THR A O 1
ATOM 822 N N . TRP A 1 104 ? 18.281 10.949 -11.974 1.00 92.56 104 TRP A N 1
ATOM 823 C CA . TRP A 1 104 ? 19.068 10.454 -10.847 1.00 92.56 104 TRP A CA 1
ATOM 824 C C . TRP A 1 104 ? 20.473 9.982 -11.263 1.00 92.56 104 TRP A C 1
ATOM 826 O O . TRP A 1 104 ? 21.436 10.217 -10.541 1.00 92.56 104 TRP A O 1
ATOM 836 N N . LEU A 1 105 ? 20.613 9.369 -12.443 1.00 90.69 105 LEU A N 1
ATOM 837 C CA . LEU A 1 105 ? 21.921 8.959 -12.976 1.00 90.69 105 LEU A CA 1
ATOM 838 C C . LEU A 1 105 ? 22.840 10.147 -13.308 1.00 90.69 105 LEU A C 1
ATOM 840 O O . LEU A 1 105 ? 24.057 9.987 -13.316 1.00 90.69 105 LEU A O 1
ATOM 844 N N . ILE A 1 106 ? 22.270 11.318 -13.605 1.00 95.31 106 ILE A N 1
ATOM 845 C CA . ILE A 1 106 ? 23.023 12.552 -13.877 1.00 95.31 106 ILE A CA 1
ATOM 846 C C . ILE A 1 106 ? 23.391 13.264 -12.570 1.00 95.31 106 ILE A C 1
ATOM 848 O O . ILE A 1 106 ? 24.477 13.830 -12.461 1.00 95.31 106 ILE A O 1
ATOM 852 N N . ASP A 1 107 ? 22.488 13.246 -11.591 1.00 92.50 107 ASP A N 1
ATOM 853 C CA . ASP A 1 107 ? 22.638 13.925 -10.308 1.00 92.50 107 ASP A CA 1
ATOM 854 C C . ASP A 1 107 ? 22.111 13.041 -9.170 1.00 92.50 107 ASP A C 1
ATOM 856 O O . ASP A 1 107 ? 20.905 12.934 -8.926 1.00 92.50 107 ASP A O 1
ATOM 860 N N . GLU A 1 108 ? 23.038 12.432 -8.427 1.00 88.06 108 GLU A N 1
ATOM 861 C CA . GLU A 1 108 ? 22.712 11.531 -7.320 1.00 88.06 108 GLU A CA 1
ATOM 862 C C . GLU A 1 108 ? 21.947 12.218 -6.173 1.00 88.06 108 GLU A C 1
ATOM 864 O O . GLU A 1 108 ? 21.258 11.537 -5.404 1.00 88.06 108 GLU A O 1
ATOM 869 N N . SER A 1 109 ? 22.007 13.555 -6.072 1.00 90.44 109 SER A N 1
ATOM 870 C CA . SER A 1 109 ? 21.230 14.323 -5.091 1.00 90.44 109 SER A CA 1
ATOM 871 C C . SER A 1 109 ? 19.729 14.340 -5.409 1.00 90.44 109 SER A C 1
ATOM 873 O O . SER A 1 109 ? 18.903 14.490 -4.506 1.00 90.44 109 SER A O 1
ATOM 875 N N . GLN A 1 110 ? 19.354 14.076 -6.665 1.00 87.50 110 GLN A N 1
ATOM 876 C CA . GLN A 1 110 ? 17.971 13.955 -7.132 1.00 87.50 110 GLN A CA 1
ATOM 877 C C . GLN A 1 110 ? 17.513 12.498 -7.163 1.00 87.50 110 GLN A C 1
ATOM 879 O O . GLN A 1 110 ? 17.000 11.977 -8.153 1.00 87.50 110 GLN A O 1
ATOM 884 N N . SER A 1 111 ? 17.706 11.820 -6.038 1.00 84.94 111 SER A N 1
ATOM 885 C CA . SER A 1 111 ? 17.408 10.402 -5.918 1.00 84.94 111 SER A CA 1
ATOM 886 C C . SER A 1 111 ? 15.959 10.043 -6.243 1.00 84.94 111 SER A C 1
ATOM 888 O O . SER A 1 111 ? 15.023 10.632 -5.696 1.00 84.94 111 SER A O 1
ATOM 890 N N . HIS A 1 112 ? 15.782 9.015 -7.071 1.00 84.44 112 HIS A N 1
ATOM 891 C CA . HIS A 1 112 ? 14.464 8.539 -7.464 1.00 84.44 112 HIS A CA 1
ATOM 892 C C . HIS A 1 112 ? 13.701 7.886 -6.294 1.00 84.44 112 HIS A C 1
ATOM 894 O O . HIS A 1 112 ? 14.286 7.232 -5.428 1.00 84.44 112 HIS A O 1
ATOM 900 N N . HIS A 1 113 ? 12.369 8.021 -6.273 1.00 83.12 113 HIS A N 1
ATOM 901 C CA . HIS A 1 113 ? 11.528 7.430 -5.223 1.00 83.12 113 HIS A CA 1
ATOM 902 C C . HIS A 1 113 ? 11.394 5.903 -5.335 1.00 83.12 113 HIS A C 1
ATOM 904 O O . HIS A 1 113 ? 11.272 5.221 -4.318 1.00 83.12 113 HIS A O 1
ATOM 910 N N . CYS A 1 114 ? 11.477 5.339 -6.541 1.00 82.38 114 CYS A N 1
ATOM 911 C CA . CYS A 1 114 ? 11.626 3.894 -6.721 1.00 82.38 114 CYS A CA 1
ATOM 912 C C . CYS A 1 114 ? 13.105 3.524 -6.560 1.00 82.38 114 CYS A C 1
ATOM 914 O O . CYS A 1 114 ? 13.852 3.451 -7.533 1.00 82.38 114 CYS A O 1
ATOM 916 N N . ARG A 1 115 ? 13.530 3.366 -5.306 1.00 85.38 115 ARG A N 1
ATOM 917 C CA . ARG A 1 115 ? 14.872 2.925 -4.910 1.00 85.38 115 ARG A CA 1
ATOM 918 C C . ARG A 1 115 ? 14.775 1.924 -3.772 1.00 85.38 115 ARG A C 1
ATOM 920 O O . ARG A 1 115 ? 13.794 1.924 -3.021 1.00 85.38 115 ARG A O 1
ATOM 927 N N . TYR A 1 116 ? 15.819 1.115 -3.616 1.00 87.44 116 TYR A N 1
ATOM 928 C CA . TYR A 1 116 ? 15.847 0.010 -2.660 1.00 87.44 116 TYR A CA 1
ATOM 929 C C . TYR A 1 116 ? 15.424 0.421 -1.245 1.00 87.44 116 TYR A C 1
ATOM 931 O O . TYR A 1 116 ? 14.589 -0.246 -0.649 1.00 87.44 116 TYR A O 1
ATOM 939 N N . GLN A 1 117 ? 15.914 1.552 -0.728 1.00 86.69 117 GLN A N 1
ATOM 940 C CA . GLN A 1 117 ? 15.626 1.997 0.640 1.00 86.69 117 GLN A CA 1
ATOM 941 C C . GLN A 1 117 ? 14.126 2.183 0.907 1.00 86.69 117 GLN A C 1
ATOM 943 O O . GLN A 1 117 ? 13.678 1.919 2.017 1.00 86.69 117 GLN A O 1
ATOM 948 N N . LEU A 1 118 ? 13.353 2.624 -0.093 1.00 87.56 118 LEU A N 1
ATOM 949 C CA . LEU A 1 118 ? 11.908 2.825 0.037 1.00 87.56 118 LEU A CA 1
ATOM 950 C C . LEU A 1 118 ? 11.132 1.547 -0.291 1.00 87.56 118 LEU A C 1
ATOM 952 O O . LEU A 1 118 ? 10.234 1.175 0.460 1.00 87.56 118 LEU A O 1
ATOM 956 N N . ALA A 1 119 ? 11.519 0.835 -1.353 1.00 87.12 119 ALA A N 1
ATOM 957 C CA . ALA A 1 119 ? 10.903 -0.441 -1.718 1.00 87.12 119 ALA A CA 1
ATOM 958 C C . ALA A 1 119 ? 11.027 -1.482 -0.590 1.00 87.12 119 ALA A C 1
ATOM 960 O O . ALA A 1 119 ? 10.075 -2.206 -0.293 1.00 87.12 119 ALA A O 1
ATOM 961 N N . LYS A 1 120 ? 12.172 -1.493 0.104 1.00 88.19 120 LYS A N 1
ATOM 962 C CA . LYS A 1 120 ? 12.426 -2.372 1.245 1.00 88.19 120 LYS A CA 1
ATOM 963 C C . LYS A 1 120 ? 11.419 -2.159 2.378 1.00 88.19 120 LYS A C 1
ATOM 965 O O . LYS A 1 120 ? 11.032 -3.133 3.006 1.00 88.19 120 LYS A O 1
ATOM 970 N N . LEU A 1 121 ? 10.948 -0.932 2.620 1.00 87.19 121 LEU A N 1
ATOM 971 C CA . LEU A 1 121 ? 9.957 -0.672 3.675 1.00 87.19 121 LEU A CA 1
ATOM 972 C C . LEU A 1 121 ? 8.628 -1.383 3.394 1.00 87.19 121 LEU A C 1
ATOM 974 O O . LEU A 1 121 ? 8.040 -1.964 4.304 1.00 87.19 121 LEU A O 1
ATOM 978 N N . GLY A 1 122 ? 8.174 -1.362 2.137 1.00 86.81 122 GLY A N 1
ATOM 979 C CA . GLY A 1 122 ? 6.968 -2.077 1.715 1.00 86.81 122 GLY A CA 1
ATOM 980 C 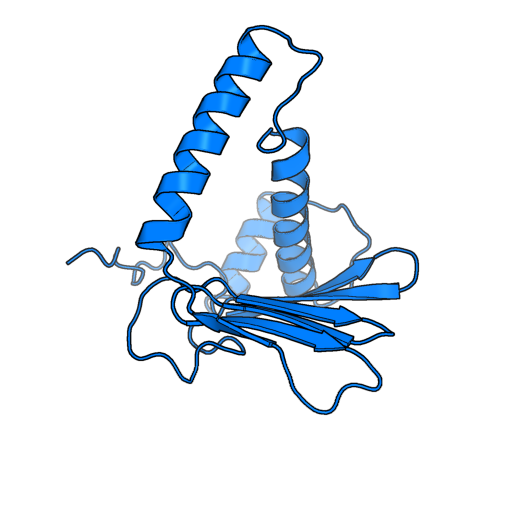C . GLY A 1 122 ? 7.138 -3.592 1.821 1.00 86.81 122 GLY A C 1
ATOM 981 O O . GLY A 1 122 ? 6.280 -4.272 2.381 1.00 86.81 122 GLY A O 1
ATOM 982 N N . PHE A 1 123 ? 8.282 -4.107 1.364 1.00 86.69 123 PHE A N 1
ATOM 983 C CA . PHE A 1 123 ? 8.618 -5.524 1.503 1.00 86.69 123 PHE A CA 1
ATOM 984 C C . PHE A 1 123 ? 8.652 -5.962 2.974 1.00 86.69 123 PHE A C 1
ATOM 986 O O . PHE A 1 123 ? 7.997 -6.930 3.352 1.00 86.69 123 PHE A O 1
ATOM 993 N N . ASP A 1 124 ? 9.348 -5.215 3.831 1.00 86.62 124 ASP A N 1
ATOM 994 C CA . ASP A 1 124 ? 9.445 -5.505 5.260 1.00 86.62 124 ASP A CA 1
ATOM 995 C C . ASP A 1 124 ? 8.062 -5.505 5.933 1.00 86.62 124 ASP A C 1
ATOM 997 O O . ASP A 1 124 ? 7.815 -6.321 6.823 1.00 86.62 124 ASP A O 1
ATOM 1001 N N . ALA A 1 125 ? 7.142 -4.623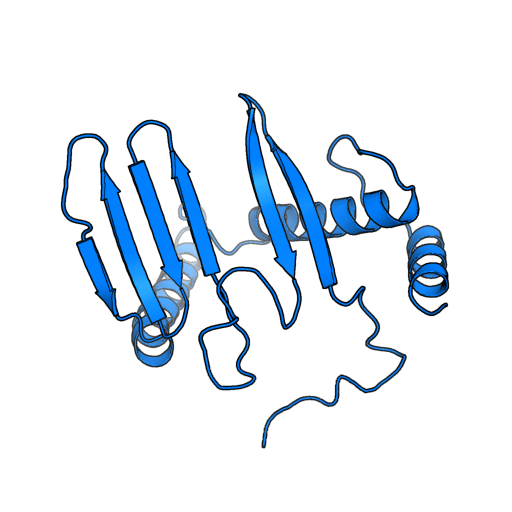 5.520 1.00 88.19 125 ALA A N 1
ATOM 1002 C CA . ALA A 1 125 ? 5.775 -4.595 6.042 1.00 88.19 125 ALA A CA 1
ATOM 1003 C C . ALA A 1 125 ? 5.012 -5.891 5.718 1.00 88.19 125 ALA A C 1
ATOM 1005 O O . ALA A 1 125 ? 4.409 -6.482 6.616 1.00 88.19 125 ALA A O 1
ATOM 1006 N N . ILE A 1 126 ? 5.115 -6.381 4.476 1.00 87.88 126 ILE A N 1
ATOM 1007 C CA . ILE A 1 126 ? 4.536 -7.669 4.057 1.00 87.88 126 ILE A CA 1
ATOM 1008 C C . ILE A 1 126 ? 5.140 -8.816 4.879 1.00 87.88 126 ILE A C 1
ATOM 1010 O O . ILE A 1 126 ? 4.414 -9.644 5.430 1.00 87.88 126 ILE A O 1
ATOM 1014 N N . MET A 1 127 ? 6.465 -8.822 5.050 1.00 86.44 127 MET A N 1
ATOM 1015 C CA . MET A 1 127 ? 7.163 -9.832 5.852 1.00 86.44 127 MET A CA 1
ATOM 1016 C C . MET A 1 127 ? 6.721 -9.824 7.320 1.00 86.44 127 MET A C 1
ATOM 1018 O O . MET A 1 127 ? 6.545 -10.882 7.931 1.00 86.44 127 MET A O 1
ATOM 1022 N N . ALA A 1 128 ? 6.492 -8.642 7.892 1.00 87.94 128 ALA A N 1
ATOM 1023 C CA . ALA A 1 128 ? 5.973 -8.509 9.245 1.00 87.94 128 ALA A CA 1
ATOM 1024 C C . ALA A 1 128 ? 4.536 -9.045 9.365 1.00 87.94 128 ALA A C 1
ATOM 1026 O O . ALA A 1 128 ? 4.217 -9.690 10.366 1.00 87.94 128 ALA A O 1
ATOM 1027 N N . ALA A 1 129 ? 3.682 -8.838 8.354 1.00 89.12 129 ALA A N 1
ATOM 1028 C CA . ALA A 1 129 ? 2.332 -9.402 8.322 1.00 89.12 129 ALA A CA 1
ATOM 1029 C C . ALA A 1 129 ? 2.358 -10.938 8.300 1.00 89.12 129 ALA A C 1
ATOM 1031 O O . ALA A 1 129 ? 1.668 -11.580 9.092 1.00 89.12 129 ALA A O 1
ATOM 1032 N N . TYR A 1 130 ? 3.224 -11.533 7.480 1.00 86.94 130 TYR A N 1
ATOM 1033 C CA . TYR A 1 130 ? 3.436 -12.983 7.442 1.00 86.94 130 TYR A CA 1
ATOM 1034 C C . TYR A 1 130 ? 3.936 -13.542 8.773 1.00 86.94 130 TYR A C 1
ATOM 1036 O O . TYR A 1 130 ? 3.393 -14.519 9.293 1.00 86.94 130 TYR A O 1
ATOM 1044 N N . ARG A 1 131 ? 4.911 -12.880 9.400 1.00 87.88 131 ARG A N 1
ATOM 1045 C CA . ARG A 1 131 ? 5.391 -13.275 10.729 1.00 87.88 131 ARG A CA 1
ATOM 1046 C C . ARG A 1 131 ? 4.317 -13.135 11.807 1.00 87.88 131 ARG A C 1
ATOM 1048 O O . ARG A 1 131 ? 4.249 -13.965 12.715 1.00 87.88 131 ARG A O 1
ATOM 1055 N N . SER A 1 132 ? 3.475 -12.107 11.711 1.00 90.12 132 SER A N 1
ATOM 1056 C CA . SER A 1 132 ? 2.319 -11.907 12.592 1.00 90.12 132 SER A CA 1
ATOM 1057 C C . SER A 1 132 ? 1.310 -13.045 12.429 1.00 90.12 132 SER A C 1
ATOM 1059 O O . SER A 1 132 ? 0.839 -13.582 13.429 1.00 90.12 132 SER A O 1
ATOM 1061 N N . ALA A 1 133 ? 1.020 -13.458 11.192 1.00 88.44 133 ALA A N 1
ATOM 1062 C CA . ALA A 1 133 ? 0.129 -14.578 10.891 1.00 88.44 133 ALA A CA 1
ATOM 1063 C C . ALA A 1 133 ? 0.680 -15.917 11.409 1.00 88.44 133 ALA A C 1
ATOM 1065 O O . ALA A 1 133 ? -0.065 -16.712 11.990 1.00 88.44 133 ALA A O 1
ATOM 1066 N N . LEU A 1 134 ? 1.992 -16.150 11.278 1.00 87.25 134 LEU A N 1
ATOM 1067 C CA . LEU A 1 134 ? 2.657 -17.323 11.849 1.00 87.25 134 LEU A CA 1
ATOM 1068 C C . LEU A 1 134 ? 2.459 -17.374 13.370 1.00 87.25 134 LEU A C 1
ATOM 1070 O O . LEU A 1 134 ? 1.927 -18.357 13.888 1.00 87.25 134 LEU A O 1
ATOM 1074 N N . LYS A 1 135 ? 2.835 -16.293 14.064 1.00 89.00 135 LYS A N 1
ATOM 1075 C CA . LYS A 1 135 ? 2.828 -16.215 15.534 1.00 89.00 135 LYS A CA 1
ATOM 1076 C C . LYS A 1 135 ? 1.438 -16.023 16.146 1.00 89.00 135 LYS A C 1
ATOM 1078 O O . LYS A 1 135 ? 1.286 -16.226 17.344 1.00 89.00 135 LYS A O 1
ATOM 1083 N N . GLY A 1 136 ? 0.445 -15.608 15.360 1.00 90.38 136 GLY A N 1
ATOM 1084 C CA . GLY A 1 136 ? -0.910 -15.332 15.845 1.00 90.38 136 GLY A CA 1
ATOM 1085 C C . GLY A 1 136 ? -0.998 -14.126 16.787 1.00 90.38 136 GLY A C 1
ATOM 1086 O O . GLY A 1 136 ? -1.901 -14.064 17.614 1.00 90.38 136 GLY A O 1
ATOM 1087 N N . GLN A 1 137 ? -0.062 -13.177 16.700 1.00 92.25 137 GLN A N 1
ATOM 1088 C CA . GLN A 1 137 ? -0.013 -12.015 17.591 1.00 92.25 137 GLN A CA 1
ATOM 1089 C C . GLN A 1 137 ? 0.491 -10.765 16.874 1.00 92.25 137 GLN A C 1
ATOM 1091 O O . GLN A 1 137 ? 1.270 -10.853 15.925 1.00 92.25 137 GLN A O 1
ATOM 1096 N N . ARG A 1 138 ? 0.116 -9.593 17.396 1.00 91.12 138 ARG A N 1
ATOM 1097 C CA . ARG A 1 138 ? 0.638 -8.300 16.940 1.00 91.12 138 ARG A CA 1
ATOM 1098 C C . ARG A 1 138 ? 2.150 -8.218 17.155 1.00 91.12 138 ARG A C 1
ATOM 1100 O O . ARG A 1 138 ? 2.647 -8.566 18.223 1.00 91.12 138 ARG A O 1
ATOM 1107 N N . LEU A 1 139 ? 2.865 -7.689 16.164 1.00 89.69 139 LEU A N 1
ATOM 1108 C CA . LEU A 1 139 ? 4.312 -7.476 16.225 1.00 89.69 139 LEU A CA 1
ATOM 1109 C C . LEU A 1 139 ? 4.664 -5.985 16.237 1.00 89.69 139 LEU A C 1
ATOM 1111 O O . LEU A 1 139 ? 3.962 -5.162 15.646 1.00 89.69 139 LEU A O 1
ATOM 1115 N N . THR A 1 140 ? 5.783 -5.650 16.877 1.00 84.56 140 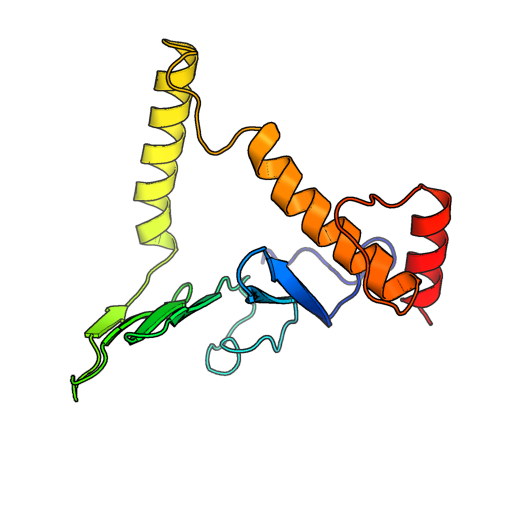THR A N 1
ATOM 1116 C CA . THR A 1 140 ? 6.423 -4.332 16.765 1.00 84.56 140 THR A CA 1
ATOM 1117 C C . THR A 1 140 ? 7.362 -4.341 15.563 1.00 84.56 140 THR A C 1
ATOM 1119 O O . THR A 1 140 ? 8.217 -5.218 15.466 1.00 84.56 140 THR A O 1
ATOM 1122 N N . PHE A 1 141 ? 7.195 -3.388 14.645 1.00 69.62 141 PHE A N 1
ATOM 1123 C CA . PHE A 1 141 ? 7.999 -3.262 13.425 1.00 69.62 141 PHE A CA 1
ATOM 1124 C C . PHE A 1 141 ? 9.408 -2.689 13.701 1.00 69.62 141 PHE A C 1
ATOM 1126 O O . PHE A 1 141 ? 9.489 -1.740 14.486 1.00 69.62 141 PHE A O 1
ATOM 1133 N N . PRO A 1 142 ? 10.492 -3.169 13.042 1.00 59.97 142 PRO A N 1
ATOM 1134 C CA . PRO A 1 142 ? 10.551 -4.271 12.068 1.00 59.97 142 PRO A CA 1
ATOM 1135 C C . PRO A 1 142 ? 11.062 -5.611 12.641 1.00 59.97 142 PRO A C 1
ATOM 1137 O O . PRO A 1 142 ? 12.141 -5.666 13.232 1.00 59.97 142 PRO A O 1
ATOM 1140 N N . PRO A 1 143 ? 10.366 -6.726 12.346 1.00 66.69 143 PRO A N 1
ATOM 1141 C CA . PRO A 1 143 ? 10.972 -8.051 12.325 1.00 66.69 143 PRO A CA 1
ATOM 1142 C C . PRO A 1 143 ? 10.793 -8.738 10.954 1.00 66.69 143 PRO A C 1
ATOM 1144 O O . PRO A 1 143 ? 9.669 -8.950 10.508 1.00 66.69 143 PRO A O 1
ATOM 1147 N N . TYR A 1 144 ? 11.889 -9.156 10.314 1.00 67.19 144 TYR A N 1
ATOM 1148 C CA . TYR A 1 144 ? 11.853 -10.051 9.144 1.00 67.19 144 TYR A CA 1
ATOM 1149 C C . TYR A 1 144 ? 11.748 -11.526 9.579 1.00 67.19 144 TYR A C 1
ATOM 1151 O O . TYR A 1 144 ? 12.031 -11.846 10.740 1.00 67.19 144 TYR A O 1
ATOM 1159 N N . LEU A 1 145 ? 11.300 -12.404 8.675 1.00 69.31 145 LEU A N 1
ATOM 1160 C CA . LEU A 1 145 ? 11.280 -13.859 8.883 1.00 69.31 145 LEU A CA 1
ATOM 1161 C C . LEU A 1 145 ? 12.673 -14.450 8.656 1.00 69.31 145 LEU A C 1
ATOM 1163 O O . LEU A 1 145 ? 13.332 -14.114 7.673 1.00 69.31 145 LEU A O 1
ATOM 1167 N N . GLN A 1 146 ? 13.092 -15.348 9.544 1.00 79.69 146 GLN A N 1
ATOM 1168 C CA . GLN A 1 146 ? 14.221 -16.247 9.291 1.00 79.69 146 GLN A CA 1
ATOM 1169 C C . GLN A 1 146 ? 13.783 -17.423 8.402 1.00 79.69 146 GLN A C 1
ATOM 1171 O O . GLN A 1 146 ? 12.599 -17.750 8.347 1.00 79.69 146 GLN A O 1
ATOM 1176 N N . GLU A 1 147 ? 14.727 -18.104 7.751 1.00 80.38 147 GLU A N 1
ATOM 1177 C CA . GLU A 1 147 ? 14.453 -19.248 6.858 1.00 80.38 147 GLU A CA 1
ATOM 1178 C C . GLU A 1 147 ? 13.635 -20.362 7.539 1.00 80.38 147 GLU A C 1
ATOM 1180 O O . GLU A 1 147 ? 12.641 -20.838 6.998 1.00 80.38 147 GLU A O 1
ATOM 1185 N N . ALA A 1 148 ? 13.959 -20.703 8.788 1.00 85.06 148 ALA A N 1
ATOM 1186 C CA . ALA A 1 148 ? 13.177 -21.677 9.551 1.00 85.06 148 ALA A CA 1
ATOM 1187 C C . ALA A 1 148 ? 11.735 -21.206 9.838 1.00 85.06 148 ALA A C 1
ATOM 1189 O O . ALA A 1 148 ? 10.817 -22.021 9.883 1.00 85.06 148 ALA A O 1
ATOM 1190 N N . GLU A 1 149 ? 11.515 -19.898 10.032 1.00 84.62 149 GLU A N 1
ATOM 1191 C CA . GLU A 1 149 ? 10.165 -19.348 10.223 1.00 84.62 149 GLU A CA 1
ATOM 1192 C C . GLU A 1 149 ? 9.370 -19.358 8.904 1.00 84.62 149 GLU A C 1
ATOM 1194 O O . GLU A 1 149 ? 8.147 -19.493 8.929 1.00 84.62 149 GLU A O 1
ATOM 1199 N N . TRP A 1 150 ? 10.047 -19.263 7.754 1.00 81.50 150 TRP A N 1
ATOM 1200 C CA . TRP A 1 150 ? 9.420 -19.414 6.441 1.00 81.50 150 TRP A CA 1
ATOM 1201 C C . TRP A 1 150 ? 8.827 -20.806 6.239 1.00 81.50 150 TRP A C 1
ATOM 1203 O O . TRP A 1 150 ? 7.659 -20.918 5.867 1.00 81.50 150 TRP A O 1
ATOM 1213 N N . GLU A 1 151 ? 9.593 -21.855 6.534 1.00 85.31 151 GLU A N 1
ATOM 1214 C CA . GLU A 1 151 ? 9.111 -23.236 6.414 1.00 85.31 151 GLU A CA 1
ATOM 1215 C C . GLU A 1 151 ? 7.933 -23.516 7.357 1.00 85.31 151 GLU A C 1
ATOM 1217 O O . GLU A 1 151 ? 6.955 -24.155 6.969 1.00 85.31 151 GLU A O 1
ATOM 1222 N N . GLN A 1 152 ? 7.967 -22.962 8.574 1.00 86.38 152 GLN A N 1
ATOM 1223 C CA . GLN A 1 152 ? 6.848 -23.068 9.516 1.00 86.38 152 GLN A CA 1
ATOM 1224 C C . GLN A 1 152 ? 5.583 -22.381 8.996 1.00 86.38 152 GLN A C 1
ATOM 1226 O O . GLN A 1 152 ? 4.489 -22.933 9.116 1.00 86.38 152 GLN A O 1
ATOM 1231 N N . LEU A 1 153 ? 5.715 -21.178 8.428 1.00 83.75 153 LEU A N 1
ATOM 1232 C CA . LEU A 1 153 ? 4.580 -20.471 7.844 1.00 83.75 153 LEU A CA 1
ATOM 1233 C C . LEU A 1 153 ? 4.010 -21.243 6.656 1.00 83.75 153 LEU A C 1
ATOM 1235 O O . LEU A 1 153 ? 2.798 -21.423 6.599 1.00 83.75 153 LEU A O 1
ATOM 1239 N N . ARG A 1 154 ? 4.867 -21.731 5.752 1.00 81.25 154 ARG A N 1
ATOM 1240 C CA . ARG A 1 154 ? 4.443 -22.546 4.608 1.00 81.25 154 ARG A CA 1
ATOM 1241 C C . ARG A 1 154 ? 3.631 -23.750 5.078 1.00 81.25 154 ARG A C 1
ATOM 1243 O O . ARG A 1 154 ? 2.489 -23.891 4.664 1.00 81.25 154 ARG A O 1
ATOM 1250 N N . ALA A 1 155 ? 4.176 -24.543 6.002 1.00 85.25 155 ALA A N 1
ATOM 1251 C CA . ALA A 1 155 ? 3.497 -25.720 6.538 1.00 85.25 155 ALA A CA 1
ATOM 1252 C C . ALA A 1 155 ? 2.138 -25.385 7.176 1.00 85.25 155 ALA A C 1
ATOM 1254 O O . ALA A 1 155 ? 1.194 -26.150 7.032 1.00 85.25 155 ALA A O 1
ATOM 1255 N N . LYS A 1 156 ? 2.018 -24.238 7.859 1.00 82.88 156 LYS A N 1
ATOM 1256 C CA . LYS A 1 156 ? 0.758 -23.786 8.472 1.00 82.88 156 LYS A CA 1
ATOM 1257 C C . LYS A 1 156 ? -0.313 -23.405 7.443 1.00 82.88 156 LYS A C 1
ATOM 1259 O O . LYS A 1 156 ? -1.492 -23.522 7.750 1.00 82.88 156 LYS A O 1
ATOM 1264 N N . LEU A 1 157 ? 0.086 -22.894 6.279 1.00 77.06 157 LEU A N 1
ATOM 1265 C CA . LEU A 1 157 ? -0.830 -22.416 5.237 1.00 77.06 157 LEU A CA 1
ATOM 1266 C C . LEU A 1 157 ? -1.304 -23.522 4.287 1.00 77.06 157 LEU A C 1
ATOM 1268 O O . LEU A 1 157 ? -2.287 -23.326 3.584 1.00 77.06 157 LEU A O 1
ATOM 1272 N N . THR A 1 158 ? -0.602 -24.655 4.246 1.00 69.69 158 THR A N 1
ATOM 1273 C CA . THR A 1 158 ? -0.896 -25.792 3.358 1.00 69.69 158 THR A CA 1
ATOM 1274 C C . THR A 1 158 ? -1.733 -26.900 4.015 1.00 69.69 158 THR A C 1
ATOM 1276 O O . THR A 1 158 ? -1.855 -27.978 3.437 1.00 69.69 158 THR A O 1
ATOM 1279 N N . VAL A 1 159 ? -2.255 -26.675 5.227 1.00 57.91 159 VAL A N 1
ATOM 1280 C CA . VAL A 1 159 ? -3.126 -27.606 5.980 1.00 57.91 159 VAL A CA 1
ATOM 1281 C C . VAL A 1 159 ? -4.562 -27.113 5.925 1.00 57.91 159 VAL A C 1
ATOM 1283 O O . VAL A 1 159 ? -5.453 -27.963 5.717 1.00 57.91 159 VAL A O 1
#

=== Feature glossary ===
Legend for the data blocks above and below:

— What the protein is —

The amino-acid sequence is the protein's primary structure: the linear order of residues from the N-terminus to the C-terminus, written in one-letter code. Everything else here — the 3D coordinates, the secondary structure, the domain annotations — is ultimately a consequence of this string.

Functional annotations link the protein to curated databases. InterPro entries identify conserved domains and families by matching the sequence against member-database signatures (Pfam, PROSITE, CDD, …). Gene Ontology (GO) terms describe molecular function, biological process, and cellular component in a controlled vocabulary. CATH places the structure in a hierarchical fold classification (Class/Architecture/Topology/Homologous-superfamily). The organism is the source species.

— Where its atoms are —

Atomic coordinates in PDBx/mmCIF format — the same representation the Protein Data Bank distributes. Each line of the _atom_site loop places one backbone atom in Cartesian space (units: ångströms, origin: arbitrary).

The six renders are orthographic views along the three Cartesian axes in both directions. Representation (cartoon, sticks, or surface) and color scheme (sequence-rainbow or by-chain) vary across proteins so the training set covers all the common visualization conventions.

— Local backbone conformation —

Eight-state secondary structure (DSSP): H is the canonical α-helix, G the tighter 3₁₀-helix, I the wider π-helix; E/B are β-structure, T and S are turns and bends, and '-' is everything else. DSSP derives these from the pattern of main-chain N–H···O=C hydrogen bonds, not from the sequence.

Three-state secondary structure (P-SEA) collapses the eight DSSP classes into helix (a), strand (b), and coil (c). P-SEA assigns these from Cα geometry alone — distances and angles — without requiring backbone oxygens, so it works on any Cα trace.

φ (phi) and ψ (psi) are the two rotatable backbone dihedrals per residue: φ is the C(i-1)–N–Cα–C torsion, ψ is the N–Cα–C–N(i+1) torsion, both in degrees on (−180°, 180°]. α-helical residues cluster near (−60°, −45°); β-strand residues near (−120°, +130°). A Ramachandran plot is simply a scatter of (φ, ψ) for every residue.

— Global shape and packing —

The geometric summary reports three shape descriptors. Rg (radius of gyration) measures how spread out the Cα atoms are about their centre of mass; compact globular proteins have small Rg, elongated or unfolded ones large. Cα contacts (<8 Å, |i−j|>4) count long-range residue pairs in spatial proximity — high for tightly packed folds, near zero for rods or random coil. The bounding-box extents give the protein's footprint along x, y, z in Å.

SASA measures how much of the protein is reachable by solvent. It is computed by rolling a water-sized probe over the atomic surface and summing the exposed area (Å²). Per-residue SASA distinguishes core (buried, low SASA) from surface (exposed, high SASA) residues; total SASA is a whole-molecule size measure.

Plot images: a contact map (which residues are close in 3D, as an N×N binary image), a Ramachandran scatter (backbone torsion angles, revealing secondary-structure composition at a glance), and — for AlphaFold structures — a PAE heatmap (pairwise prediction confidence).

— Structural neighborhood —

A 3Di character summarizes, for each residue, the relative orientation of the Cα frame of its nearest spatial neighbor. Because it encodes fold topology rather than chemistry, 3Di alignments detect remote structural similarity that sequence alignment misses.

The Foldseek neighbor list gives the closest experimentally determined structures in the PDB, ranked by structural alignment. TM-score near 1 means near-identical fold; near 0.3 means only rough topology match. This is how one finds what a novel AlphaFold prediction most resembles in the solved-structure universe.

— Confidence and disorder —

For AlphaFold models, the B-factor field carries pLDDT — the model's own estimate of local accuracy on a 0–100 scale. Regions with pLDDT<50 should be treated as essentially unmodeled; they often correspond to intrinsically disordered segments.

Crystallographic B-factors measure how much each atom's electron density is smeared out, in Å². They rise in mobile loops and surface residues and fall in the buried interior. In AlphaFold models this column is repurposed to hold pLDDT instead.

Predicted Aligned Error (PAE) is an AlphaFold confidence matrix: entry (i, j) is the expected error in the position of residue j, in ångströms, when the prediction is superimposed on the true structure at residue i. Low PAE within a block of residues means that block is internally rigid and well-predicted; high PAE between two blocks means their relative placement is uncertain even if each block individually is confident.